Protein AF-A0AAD5FC17-F1 (afdb_monomer)

Secondary structure (DSSP, 8-state):
-HHHHHHHHTS--GGGEEEEE-SSS-EEEEE--TTSTTTTEEEEE-TTSBEEEEETTEEPPTTSHHHHHS-SB--SHHHHHHHHHHHHTEEE---EEE--TTSSS---EEE--TT--SEEETT-SS-HHHHHT-TTT--

Organism: Silurus asotus (NCBI:txid30991)

Solvent-accessible surface area (backbone atoms only — not comparable to full-atom values): 8150 Å² total; per-residue (Å²): 98,72,69,56,51,56,51,46,73,75,44,89,56,66,85,50,46,47,78,44,75,49,101,62,79,33,40,35,36,37,36,70,34,87,85,45,71,45,35,56,29,40,40,39,31,42,73,84,23,37,66,51,48,25,48,77,89,40,71,53,54,87,85,38,66,73,57,74,77,42,73,75,50,55,85,44,64,68,56,49,50,52,51,53,51,57,49,70,55,33,24,56,40,64,34,23,65,47,66,68,98,83,63,91,89,61,80,79,46,76,39,66,39,98,73,44,57,55,58,29,57,64,95,42,61,52,40,68,56,12,55,75,65,18,63,90,74,62,124

pLDDT: mean 88.81, std 12.95, range [45.31, 98.19]

Radius of gyration: 17.33 Å; Cα contacts (8 Å, |Δi|>4): 238; chains: 1; bounding box: 47×29×49 Å

Structure (mmCIF, N/CA/C/O backbone):
data_AF-A0AAD5FC17-F1
#
_entry.id   AF-A0AAD5FC17-F1
#
loop_
_atom_site.group_PDB
_atom_site.id
_atom_site.type_symbol
_atom_site.label_atom_id
_atom_site.label_alt_id
_atom_site.label_comp_id
_atom_site.label_asym_id
_atom_site.label_entity_id
_atom_site.label_seq_id
_atom_site.pdbx_PDB_ins_code
_atom_site.Cartn_x
_atom_site.Cartn_y
_atom_site.Cartn_z
_atom_site.occupancy
_atom_site.B_iso_or_equiv
_atom_site.auth_seq_id
_atom_site.auth_comp_id
_atom_site.auth_asym_id
_atom_site.auth_atom_id
_atom_site.pdbx_PDB_model_num
ATOM 1 N N . LEU A 1 1 ? -10.227 5.949 13.106 1.00 89.44 1 LEU A N 1
ATOM 2 C CA . LEU A 1 1 ? -8.819 5.479 13.166 1.00 89.44 1 LEU A CA 1
ATOM 3 C C . LEU A 1 1 ? -8.375 4.933 14.522 1.00 89.44 1 LEU A C 1
ATOM 5 O O . LEU A 1 1 ? -7.862 3.824 14.546 1.00 89.44 1 LEU A O 1
ATOM 9 N N . LEU A 1 2 ? -8.551 5.645 15.644 1.00 90.69 2 LEU A N 1
ATOM 10 C CA . LEU A 1 2 ? -8.048 5.167 16.947 1.00 90.69 2 LEU A CA 1
ATOM 11 C C . LEU A 1 2 ? -8.613 3.794 17.356 1.00 90.69 2 LEU A C 1
ATOM 13 O O . LEU A 1 2 ? -7.871 2.942 17.833 1.00 90.69 2 LEU A O 1
ATOM 17 N N . GLU A 1 3 ? -9.904 3.551 17.121 1.00 93.19 3 GLU A N 1
ATOM 18 C CA . GLU A 1 3 ? -10.530 2.243 17.365 1.00 93.19 3 GLU A CA 1
ATOM 19 C C . GLU A 1 3 ? -9.926 1.129 16.501 1.00 93.19 3 GLU A C 1
ATOM 21 O O . GLU A 1 3 ? -9.667 0.029 16.995 1.00 93.19 3 GLU A O 1
ATOM 26 N N . LEU A 1 4 ? -9.639 1.430 15.229 1.00 93.50 4 LEU A N 1
ATOM 27 C CA . LEU A 1 4 ? -8.972 0.505 14.314 1.00 93.50 4 LEU A CA 1
ATOM 28 C C . LEU A 1 4 ? -7.564 0.180 14.822 1.00 93.50 4 LEU A C 1
ATOM 30 O O . LEU A 1 4 ? -7.224 -0.991 14.936 1.00 93.50 4 LEU A O 1
ATOM 34 N N . LEU A 1 5 ? -6.780 1.185 15.223 1.00 92.81 5 LEU A N 1
ATOM 35 C CA . LEU A 1 5 ? -5.459 0.970 15.818 1.00 92.81 5 LEU A CA 1
ATOM 36 C C . LEU A 1 5 ? -5.529 0.134 17.103 1.00 92.81 5 LEU A C 1
ATOM 38 O O . LEU A 1 5 ? -4.739 -0.792 17.273 1.00 92.81 5 LEU A O 1
ATOM 42 N N . THR A 1 6 ? -6.463 0.430 18.009 1.00 93.75 6 THR A N 1
ATOM 43 C CA . THR A 1 6 ? -6.649 -0.363 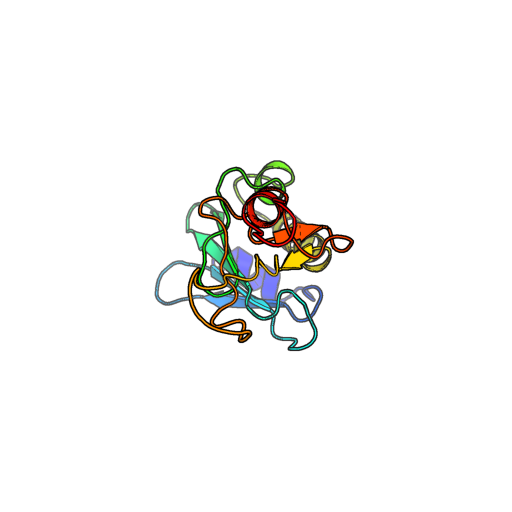19.235 1.00 93.75 6 THR A CA 1
ATOM 44 C C . THR A 1 6 ? -6.966 -1.820 18.903 1.00 93.75 6 THR A C 1
ATOM 46 O O . THR A 1 6 ? -6.446 -2.726 19.552 1.00 93.75 6 THR A O 1
ATOM 49 N N . SER A 1 7 ? -7.779 -2.051 17.873 1.00 95.44 7 SER A N 1
ATOM 50 C CA . SER A 1 7 ? -8.123 -3.396 17.405 1.00 95.44 7 SER A CA 1
ATOM 51 C C . SER A 1 7 ? -6.924 -4.103 16.756 1.00 95.44 7 SER A C 1
ATOM 53 O O . SER A 1 7 ? -6.659 -5.263 17.068 1.00 95.44 7 SER A O 1
ATOM 55 N N . LEU A 1 8 ? -6.137 -3.397 15.935 1.00 94.75 8 LEU A N 1
ATOM 56 C CA . LEU A 1 8 ? -4.899 -3.910 15.333 1.00 94.75 8 LEU A CA 1
ATOM 57 C C . LEU A 1 8 ? -3.867 -4.294 16.397 1.00 94.75 8 LEU A C 1
ATOM 59 O O . LEU A 1 8 ? -3.282 -5.362 16.314 1.00 94.75 8 LEU A O 1
ATOM 63 N N . ARG A 1 9 ? -3.696 -3.484 17.448 1.00 92.19 9 ARG A N 1
ATOM 64 C CA . ARG A 1 9 ? -2.772 -3.773 18.564 1.00 92.19 9 ARG A CA 1
ATOM 65 C C . ARG A 1 9 ? -3.155 -4.998 19.392 1.00 92.19 9 ARG A C 1
ATOM 67 O O . ARG A 1 9 ? -2.308 -5.551 20.084 1.00 92.19 9 ARG A O 1
ATOM 74 N N . ARG A 1 10 ? -4.429 -5.395 19.366 1.00 93.88 10 ARG A N 1
ATOM 75 C CA . ARG A 1 10 ? -4.928 -6.616 20.019 1.00 93.88 10 ARG A CA 1
ATOM 76 C C . ARG A 1 10 ? -4.867 -7.838 19.104 1.00 93.88 10 ARG A C 1
ATOM 78 O O . ARG A 1 10 ? -5.188 -8.936 19.545 1.00 93.88 10 ARG A O 1
ATOM 85 N N . THR A 1 11 ? -4.481 -7.641 17.849 1.00 92.38 11 THR A N 1
ATOM 86 C CA . THR A 1 11 ? -4.372 -8.683 16.834 1.00 92.38 11 THR A CA 1
ATOM 87 C C . THR A 1 11 ? -2.902 -9.023 16.630 1.00 92.38 11 THR A C 1
ATOM 89 O O . THR A 1 11 ? -2.046 -8.141 16.637 1.00 92.38 11 THR A O 1
ATOM 92 N N . ILE A 1 12 ? -2.597 -10.302 16.427 1.00 91.06 12 ILE A N 1
ATOM 93 C CA . ILE A 1 12 ? -1.275 -10.706 15.949 1.00 91.06 12 ILE A CA 1
ATOM 94 C C . ILE A 1 12 ? -1.248 -10.410 14.451 1.00 91.06 12 ILE A C 1
ATOM 96 O O . ILE A 1 12 ? -1.882 -11.114 13.667 1.00 91.06 12 ILE A O 1
ATOM 100 N N . LEU A 1 13 ? -0.580 -9.324 14.067 1.00 93.44 13 LEU A N 1
ATOM 101 C CA . LEU A 1 13 ? -0.397 -8.977 12.662 1.00 93.44 13 LEU A CA 1
ATOM 102 C C . LEU A 1 13 ? 0.597 -9.949 12.005 1.00 93.44 13 LEU A C 1
ATOM 104 O O . LEU A 1 13 ? 1.505 -10.444 12.683 1.00 93.44 13 LEU A O 1
ATOM 108 N N . PRO A 1 14 ? 0.441 -10.237 10.701 1.00 92.38 14 PRO A N 1
ATOM 109 C CA . PRO A 1 14 ? 1.362 -11.115 9.991 1.00 92.38 14 PRO A CA 1
ATOM 110 C C . PRO A 1 14 ? 2.784 -10.542 9.992 1.00 92.38 14 PRO A C 1
ATOM 112 O O . PRO A 1 14 ? 2.984 -9.351 10.212 1.00 92.38 14 PRO A O 1
ATOM 115 N N . ALA A 1 15 ? 3.770 -11.411 9.769 1.00 89.75 15 ALA A N 1
ATOM 116 C CA . ALA A 1 15 ? 5.147 -11.079 9.392 1.00 89.75 15 ALA A CA 1
ATOM 117 C C . ALA A 1 15 ? 5.903 -10.001 10.205 1.00 89.75 15 ALA A C 1
ATOM 119 O O . ALA A 1 15 ? 6.958 -9.558 9.768 1.00 89.75 15 ALA A O 1
ATOM 120 N N . HIS A 1 16 ? 5.486 -9.664 11.430 1.00 94.06 16 HIS A N 1
ATOM 121 C CA . HIS A 1 16 ? 6.049 -8.570 12.248 1.00 94.06 16 HIS A CA 1
ATOM 122 C C . HIS A 1 16 ? 5.655 -7.160 11.782 1.00 94.06 16 HIS A C 1
ATOM 124 O O . HIS A 1 16 ? 6.406 -6.201 11.982 1.00 94.06 16 HIS A O 1
ATOM 130 N N . TRP A 1 17 ? 4.465 -7.013 11.200 1.00 96.88 17 TRP A N 1
ATOM 131 C CA . TRP A 1 17 ? 3.871 -5.701 10.980 1.00 96.88 17 TRP A CA 1
ATOM 132 C C . TRP A 1 17 ? 3.464 -5.035 12.299 1.00 96.88 17 TRP A C 1
ATOM 134 O O . TRP A 1 17 ? 2.957 -5.684 13.216 1.00 96.88 17 TRP A O 1
ATOM 144 N N . VAL A 1 18 ? 3.651 -3.718 12.393 1.00 94.94 18 VAL A N 1
ATOM 145 C CA . VAL A 1 18 ? 3.330 -2.923 13.587 1.00 94.94 18 VAL A CA 1
ATOM 146 C C . VAL A 1 18 ? 2.580 -1.657 13.199 1.00 94.94 18 VAL A C 1
ATOM 148 O O . VAL A 1 18 ? 3.028 -0.908 12.339 1.00 94.94 18 VAL A O 1
ATOM 151 N N . GLY A 1 19 ? 1.455 -1.403 13.876 1.00 94.38 19 GLY A N 1
ATOM 152 C CA . GLY A 1 19 ? 0.643 -0.197 13.708 1.00 94.38 19 GLY A CA 1
ATOM 153 C C . GLY A 1 19 ? 0.937 0.893 14.748 1.00 94.38 19 GLY A C 1
ATOM 154 O O . GLY A 1 19 ? 0.925 0.637 15.959 1.00 94.38 19 GLY A O 1
ATOM 155 N N . V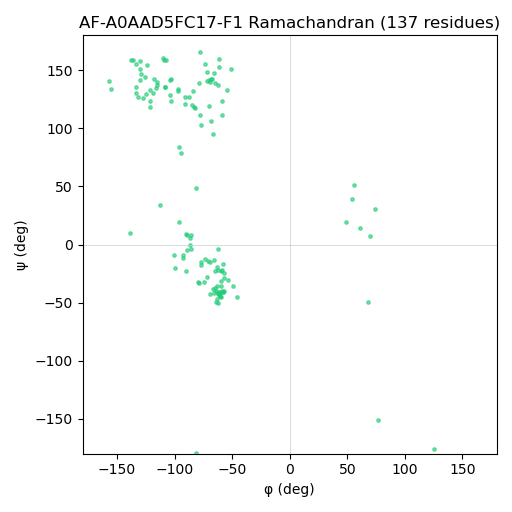AL A 1 20 ? 1.123 2.133 14.295 1.00 93.31 20 VAL A N 1
ATOM 156 C CA . VAL A 1 20 ? 1.336 3.326 15.133 1.00 93.31 20 VAL A CA 1
ATOM 157 C C . VAL A 1 20 ? 0.540 4.525 14.608 1.00 93.31 20 VAL A C 1
ATOM 159 O O . VAL A 1 20 ? 0.172 4.573 13.440 1.00 93.31 20 VAL A O 1
ATOM 162 N N . MET A 1 21 ? 0.278 5.513 15.466 1.00 91.62 21 MET A N 1
ATOM 163 C CA . MET A 1 21 ? -0.177 6.827 14.995 1.00 91.62 21 MET A CA 1
ATOM 164 C C . MET A 1 21 ? 1.041 7.665 14.612 1.00 91.62 21 MET A C 1
ATOM 166 O O . MET A 1 21 ? 1.987 7.748 15.397 1.00 91.62 21 MET A O 1
ATOM 170 N N . ALA A 1 22 ? 0.999 8.293 13.442 1.00 85.19 22 ALA A N 1
ATOM 171 C CA . ALA 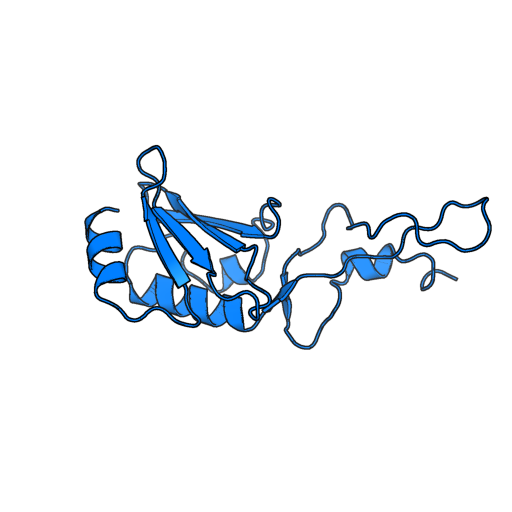A 1 22 ? 1.998 9.267 13.016 1.00 85.19 22 ALA A CA 1
ATOM 172 C C . ALA A 1 22 ? 1.723 10.658 13.615 1.00 85.19 22 ALA A C 1
ATOM 174 O O . ALA A 1 22 ? 0.746 10.863 14.338 1.00 85.19 22 ALA A O 1
ATOM 175 N N . ASN A 1 23 ? 2.563 11.641 13.277 1.00 77.56 23 ASN A N 1
ATOM 176 C CA . ASN A 1 23 ? 2.294 13.046 13.584 1.00 77.56 23 ASN A CA 1
ATOM 177 C C . ASN A 1 23 ? 1.078 13.533 12.776 1.00 77.56 23 ASN A C 1
ATOM 179 O O . ASN A 1 23 ? 1.203 13.921 11.618 1.00 77.56 23 ASN A O 1
ATOM 183 N N . GLY A 1 24 ? -0.102 13.482 13.398 1.00 79.75 24 GLY A N 1
ATOM 184 C CA . GLY A 1 24 ? -1.392 13.804 12.786 1.00 79.75 24 GLY A CA 1
ATOM 185 C C . GLY A 1 24 ? -2.402 12.658 12.931 1.00 79.75 24 GLY A C 1
ATOM 186 O O . GLY A 1 24 ? -2.118 11.645 13.573 1.00 79.75 24 GLY A O 1
ATOM 187 N N . PRO A 1 25 ? -3.607 12.778 12.353 1.00 86.31 25 PRO A N 1
ATOM 188 C CA . PRO A 1 25 ? -4.623 11.733 12.402 1.00 86.31 25 PRO A CA 1
ATOM 189 C C . PRO A 1 25 ? -4.363 10.653 11.335 1.00 86.31 25 PRO A C 1
ATOM 191 O O . PRO A 1 25 ? -5.264 10.307 10.584 1.00 86.31 25 PRO A O 1
ATOM 194 N N . ILE A 1 26 ? -3.134 10.138 11.241 1.00 93.31 26 ILE A N 1
ATOM 195 C CA . ILE A 1 26 ? -2.746 9.111 10.263 1.00 93.31 26 ILE A CA 1
ATOM 196 C C . ILE A 1 26 ? -2.288 7.867 11.017 1.00 93.31 26 ILE A C 1
ATOM 198 O O . ILE A 1 26 ? -1.457 7.944 11.925 1.00 93.31 26 ILE A O 1
ATOM 202 N N . LEU A 1 27 ? -2.835 6.718 10.633 1.00 96.12 27 LEU A N 1
ATOM 203 C CA . LEU A 1 27 ? -2.382 5.410 11.090 1.00 96.12 27 LEU A CA 1
ATOM 204 C C . LEU A 1 27 ? -1.317 4.902 10.115 1.00 96.12 27 LEU A C 1
ATOM 206 O O . LEU A 1 27 ? -1.559 4.858 8.916 1.00 96.12 27 LEU A O 1
ATOM 210 N N . GLN A 1 28 ? -0.153 4.512 10.620 1.00 96.56 28 GLN A N 1
ATOM 211 C CA . GLN A 1 28 ? 0.914 3.913 9.826 1.00 96.56 28 GLN A CA 1
ATOM 212 C C . GLN A 1 28 ? 1.150 2.474 10.259 1.00 96.56 28 GLN A C 1
ATOM 214 O O . GLN A 1 28 ? 1.142 2.176 11.455 1.00 96.56 28 GLN A O 1
ATOM 219 N N . LEU A 1 29 ? 1.376 1.598 9.288 1.00 97.44 29 LEU A N 1
ATOM 220 C CA . LEU A 1 29 ? 1.845 0.242 9.506 1.00 97.44 29 LEU A CA 1
ATOM 221 C C . LEU A 1 29 ? 3.223 0.072 8.872 1.00 97.44 29 LEU A C 1
ATOM 223 O O . LEU A 1 29 ? 3.439 0.496 7.736 1.00 97.44 29 LEU A O 1
ATOM 227 N N . PHE A 1 30 ? 4.122 -0.554 9.627 1.00 96.00 30 PHE A N 1
ATOM 228 C CA . PHE A 1 30 ? 5.515 -0.793 9.261 1.00 96.00 30 PHE A CA 1
ATOM 229 C C . PHE A 1 30 ? 5.860 -2.264 9.377 1.00 96.00 30 PHE A C 1
ATOM 231 O O . PHE A 1 30 ? 5.440 -2.928 10.327 1.00 96.00 30 PHE A O 1
ATOM 238 N N . GLN A 1 31 ? 6.695 -2.731 8.466 1.00 96.38 31 GLN A N 1
ATOM 239 C CA . GLN A 1 31 ? 7.307 -4.045 8.513 1.00 96.38 31 GLN A CA 1
ATOM 240 C C . GLN A 1 31 ? 8.574 -3.967 9.397 1.00 96.38 31 GLN A C 1
ATOM 242 O O . GLN A 1 31 ? 9.469 -3.172 9.124 1.00 96.38 31 GLN A O 1
ATOM 247 N N . CYS A 1 32 ? 8.658 -4.740 10.490 1.00 94.00 32 CYS A N 1
ATOM 248 C CA . CYS A 1 32 ? 9.801 -4.677 11.424 1.00 94.00 32 CYS A CA 1
ATOM 249 C C . CYS A 1 32 ? 10.867 -5.785 11.257 1.00 94.00 32 CYS A C 1
ATOM 251 O O . CYS A 1 32 ? 11.923 -5.741 11.891 1.00 94.00 32 CYS A O 1
ATOM 253 N N . SER A 1 33 ? 10.605 -6.799 10.440 1.00 94.06 33 SER A N 1
ATOM 254 C CA . SER A 1 33 ? 11.529 -7.864 10.051 1.00 94.06 33 SER A CA 1
ATOM 255 C C . SER A 1 33 ? 12.447 -7.439 8.901 1.00 94.06 33 SER A C 1
ATOM 257 O O . SER A 1 33 ? 12.020 -7.257 7.766 1.00 94.06 33 SER A O 1
ATOM 259 N N . LYS A 1 34 ? 13.759 -7.430 9.156 1.00 89.56 34 LYS A N 1
ATOM 260 C CA . LYS A 1 34 ? 14.785 -7.183 8.122 1.00 89.56 34 LYS A CA 1
ATOM 261 C C . LYS A 1 34 ? 14.865 -8.263 7.037 1.00 89.56 34 LYS A C 1
ATOM 263 O O . LYS A 1 34 ? 15.568 -8.071 6.054 1.00 89.56 34 LYS A O 1
ATOM 268 N N . LEU A 1 35 ? 14.236 -9.417 7.260 1.00 91.50 35 LEU A N 1
ATOM 269 C CA . LEU A 1 35 ? 14.236 -10.537 6.316 1.00 91.50 35 LEU A CA 1
ATOM 270 C C . LEU A 1 35 ? 13.036 -10.500 5.365 1.00 91.50 35 LEU A C 1
ATOM 272 O O . LEU A 1 35 ? 13.010 -11.278 4.418 1.00 91.50 35 LEU A O 1
ATOM 276 N N . SER A 1 36 ? 12.039 -9.651 5.629 1.00 94.06 36 SER A N 1
ATOM 277 C CA . SER A 1 36 ? 10.905 -9.503 4.720 1.00 94.06 36 SER A CA 1
ATOM 278 C C . SER A 1 36 ? 11.304 -8.627 3.530 1.00 94.06 36 SER A C 1
ATOM 280 O O . SER A 1 36 ? 11.944 -7.591 3.738 1.00 94.06 36 SER A O 1
ATOM 282 N N . PRO A 1 37 ? 10.887 -8.967 2.296 1.00 91.75 37 PRO A N 1
ATOM 283 C CA . PRO A 1 37 ? 11.028 -8.060 1.158 1.00 91.75 37 PRO A CA 1
ATOM 284 C C . PRO A 1 37 ? 10.282 -6.737 1.394 1.00 91.75 37 PRO A C 1
ATOM 286 O O . PRO A 1 37 ? 10.639 -5.713 0.817 1.00 91.75 37 PRO A O 1
ATOM 289 N N . MET A 1 38 ? 9.283 -6.730 2.282 1.00 96.25 38 MET A N 1
ATOM 290 C CA . MET A 1 38 ? 8.501 -5.551 2.634 1.00 96.25 38 MET A CA 1
ATOM 291 C C . MET A 1 38 ? 9.136 -4.701 3.746 1.00 96.25 38 MET A C 1
ATOM 293 O O . MET A 1 38 ? 8.492 -3.754 4.189 1.00 96.25 38 MET A O 1
ATOM 297 N N . ALA A 1 39 ? 10.372 -4.975 4.188 1.00 94.56 39 ALA A N 1
ATOM 298 C CA . ALA A 1 39 ? 11.047 -4.257 5.283 1.00 94.56 39 ALA A CA 1
ATOM 299 C C . ALA A 1 39 ? 11.012 -2.717 5.153 1.00 94.56 39 ALA A C 1
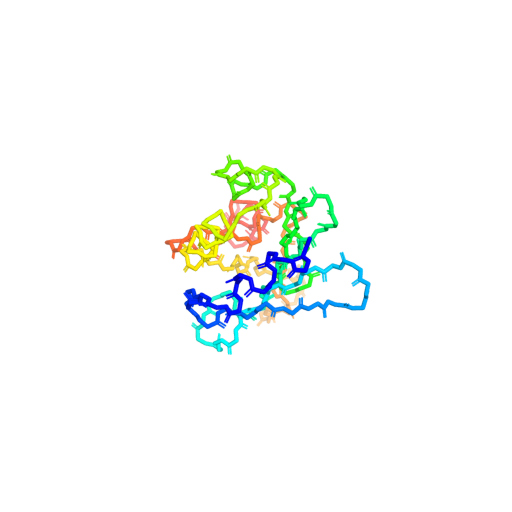ATOM 301 O O . ALA A 1 39 ? 10.857 -2.012 6.148 1.00 94.56 39 ALA A O 1
ATOM 302 N N . ASP A 1 40 ? 11.104 -2.193 3.926 1.00 94.12 40 ASP A N 1
ATOM 303 C CA . ASP A 1 40 ? 11.075 -0.752 3.632 1.00 94.12 40 ASP A CA 1
ATOM 304 C C . ASP A 1 40 ? 9.677 -0.236 3.243 1.00 94.12 40 ASP A C 1
ATOM 306 O O . ASP A 1 40 ? 9.548 0.811 2.596 1.00 94.12 40 ASP A O 1
ATOM 310 N N . THR A 1 41 ? 8.624 -0.982 3.587 1.00 97.00 41 THR A N 1
ATOM 311 C CA . THR A 1 41 ? 7.240 -0.654 3.237 1.00 97.00 41 THR A CA 1
ATOM 312 C C . THR A 1 41 ? 6.537 0.065 4.377 1.00 97.00 41 THR A C 1
ATOM 314 O O . THR A 1 41 ? 6.557 -0.357 5.535 1.00 97.00 41 THR A O 1
ATOM 317 N N . VAL A 1 42 ? 5.848 1.145 4.019 1.00 96.88 42 VAL A N 1
ATOM 318 C CA . VAL A 1 42 ? 4.955 1.895 4.898 1.00 96.88 42 VAL A CA 1
ATOM 319 C C . VAL A 1 42 ? 3.572 1.908 4.272 1.00 96.88 42 VAL A C 1
ATOM 321 O O . VAL A 1 42 ? 3.399 2.377 3.147 1.00 96.88 42 VAL A O 1
ATOM 324 N N . MET A 1 43 ? 2.582 1.432 5.021 1.00 97.31 43 MET A N 1
ATOM 325 C CA . MET A 1 43 ? 1.174 1.608 4.681 1.00 97.31 43 MET A CA 1
ATOM 326 C C . MET A 1 43 ? 0.584 2.703 5.560 1.00 97.31 43 MET A C 1
ATOM 328 O O . MET A 1 43 ? 0.625 2.614 6.785 1.00 97.31 43 MET A O 1
ATOM 332 N N . GLN A 1 44 ? 0.026 3.732 4.940 1.00 97.00 44 GLN A N 1
ATOM 333 C CA . GLN A 1 44 ? -0.618 4.847 5.622 1.00 97.00 44 GLN A CA 1
ATOM 334 C C . GLN A 1 44 ? -2.123 4.747 5.430 1.00 97.00 44 GLN A C 1
ATOM 336 O O . GLN A 1 44 ? -2.569 4.489 4.321 1.00 97.00 44 GLN A O 1
ATOM 341 N N . ILE A 1 45 ? -2.895 4.955 6.492 1.00 97.25 45 ILE A N 1
ATOM 342 C CA . ILE A 1 45 ? -4.355 4.996 6.467 1.00 97.25 45 ILE A CA 1
ATOM 343 C C . ILE A 1 45 ? -4.798 6.366 6.986 1.00 97.25 45 ILE A C 1
ATOM 345 O O . ILE A 1 45 ? -4.517 6.741 8.132 1.00 97.25 45 ILE A O 1
ATOM 349 N N . GLU A 1 46 ? -5.481 7.106 6.121 1.00 95.50 46 GLU A N 1
ATOM 350 C CA . GLU A 1 46 ? -6.001 8.451 6.350 1.00 95.50 46 GLU A CA 1
ATOM 351 C C . GLU A 1 46 ? -7.288 8.442 7.201 1.00 95.50 46 GLU A C 1
ATOM 353 O O . GLU A 1 46 ? -7.897 7.385 7.409 1.00 95.50 46 GLU A O 1
ATOM 358 N N . PRO A 1 47 ? -7.733 9.598 7.741 1.00 93.69 47 PRO A N 1
ATOM 359 C CA . PRO A 1 47 ? -8.920 9.680 8.601 1.00 93.69 47 PRO A CA 1
ATOM 360 C C . PRO A 1 47 ? -10.197 9.087 8.006 1.00 93.69 47 PRO A C 1
ATOM 362 O O . PRO A 1 47 ? -11.049 8.599 8.749 1.00 93.69 47 PRO A O 1
ATOM 365 N N . ASP A 1 48 ? -10.325 9.130 6.683 1.00 95.50 48 ASP A N 1
ATOM 366 C CA . ASP A 1 48 ? -11.464 8.613 5.934 1.00 95.50 48 ASP A CA 1
ATOM 367 C C . ASP A 1 48 ? -11.293 7.131 5.525 1.00 95.50 48 ASP A C 1
ATOM 369 O O . ASP A 1 48 ? -12.118 6.576 4.794 1.00 95.50 48 ASP A O 1
ATOM 373 N N . PHE A 1 49 ? -10.258 6.478 6.058 1.00 96.62 49 PHE A N 1
ATOM 374 C CA . PHE A 1 49 ? -9.865 5.088 5.837 1.00 96.62 49 PHE A CA 1
ATOM 375 C C . PHE A 1 49 ? -9.308 4.773 4.445 1.00 96.62 49 PHE A C 1
ATOM 377 O O . PHE A 1 49 ? -9.055 3.600 4.166 1.00 96.62 49 PHE A O 1
ATOM 384 N N . VAL A 1 50 ? -9.079 5.774 3.590 1.00 96.44 50 VAL A N 1
ATOM 385 C CA . VAL A 1 50 ? -8.276 5.591 2.372 1.00 96.44 50 VAL A CA 1
ATOM 386 C C . VAL A 1 50 ? -6.839 5.279 2.771 1.00 96.44 50 VAL A C 1
ATOM 388 O O . VAL A 1 50 ? -6.366 5.729 3.817 1.00 96.44 50 VAL A O 1
ATOM 391 N N . TYR A 1 51 ? -6.151 4.474 1.967 1.00 97.12 51 TYR A N 1
ATOM 392 C CA . TYR A 1 51 ? -4.791 4.057 2.267 1.00 97.12 51 TYR A CA 1
ATOM 393 C C . TYR A 1 51 ? -3.842 4.256 1.091 1.00 97.12 51 TYR A 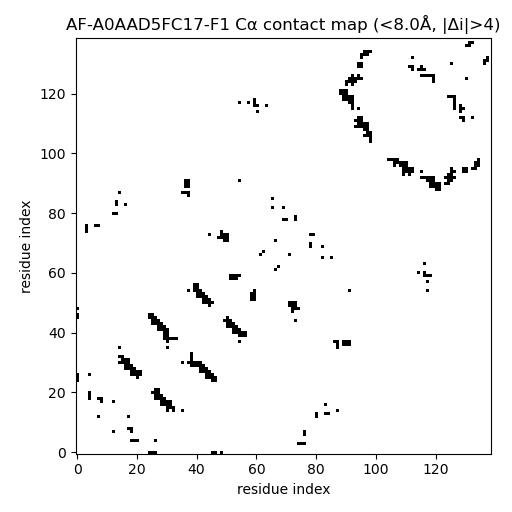C 1
ATOM 395 O O . TYR A 1 51 ? -4.227 4.184 -0.074 1.00 97.12 51 TYR A O 1
ATOM 403 N N . GLN A 1 52 ? -2.580 4.490 1.426 1.00 97.06 52 GLN A N 1
ATOM 404 C CA . GLN A 1 52 ? -1.475 4.621 0.487 1.00 97.06 52 GLN A CA 1
ATOM 405 C C . GLN A 1 52 ? -0.344 3.700 0.931 1.00 97.06 52 GLN A C 1
ATOM 407 O O . GLN A 1 52 ? -0.144 3.469 2.124 1.00 97.06 52 GLN A O 1
ATOM 412 N N . ILE A 1 53 ? 0.386 3.157 -0.035 1.00 97.94 53 ILE A N 1
ATOM 413 C CA . ILE A 1 53 ? 1.500 2.245 0.198 1.00 97.94 53 ILE A CA 1
ATOM 414 C C . ILE A 1 53 ? 2.718 2.890 -0.434 1.00 97.94 53 ILE A C 1
ATOM 416 O O . ILE A 1 53 ? 2.668 3.354 -1.572 1.00 97.94 53 ILE A O 1
ATOM 420 N N . SER A 1 54 ? 3.811 2.918 0.309 1.00 96.75 54 SER A N 1
ATOM 421 C CA . SER A 1 54 ? 5.105 3.343 -0.199 1.00 96.75 54 SER A CA 1
ATOM 422 C C . SER A 1 54 ? 6.161 2.322 0.163 1.00 96.75 54 SER A C 1
ATOM 424 O O . SER A 1 54 ? 6.149 1.811 1.280 1.00 96.75 54 SER A O 1
ATOM 426 N N . VAL A 1 55 ? 7.090 2.079 -0.752 1.00 95.44 55 VAL A N 1
ATOM 427 C CA . VAL A 1 55 ? 8.225 1.172 -0.572 1.00 95.44 55 VAL A CA 1
ATOM 428 C C . VAL A 1 55 ? 9.487 1.968 -0.862 1.00 95.44 55 VAL A C 1
ATOM 430 O O . VAL A 1 55 ? 9.552 2.653 -1.881 1.00 95.44 55 VAL A O 1
ATOM 433 N N . GLN A 1 56 ? 10.481 1.936 0.031 1.00 92.38 56 GLN A N 1
ATOM 434 C CA . GLN A 1 56 ? 11.729 2.705 -0.130 1.00 92.38 56 GLN A CA 1
ATOM 435 C C . GLN A 1 56 ? 11.476 4.211 -0.360 1.00 92.38 56 GLN A C 1
ATOM 437 O O . GLN A 1 56 ? 12.131 4.856 -1.178 1.00 92.38 56 GLN A O 1
ATOM 442 N N . ASN A 1 57 ? 10.491 4.777 0.349 1.00 91.31 57 ASN A N 1
ATOM 443 C CA . ASN A 1 57 ? 10.017 6.163 0.205 1.00 91.31 57 ASN A CA 1
ATOM 444 C C . ASN A 1 57 ? 9.454 6.531 -1.184 1.00 91.31 57 ASN A C 1
ATOM 446 O O . ASN A 1 57 ? 9.265 7.712 -1.472 1.00 91.31 57 ASN A O 1
ATOM 450 N N . GLN A 1 58 ? 9.159 5.549 -2.039 1.00 93.38 58 GLN A N 1
ATOM 451 C CA . GLN A 1 58 ? 8.474 5.755 -3.313 1.00 93.38 58 GLN A CA 1
ATOM 452 C C . GLN A 1 58 ? 7.015 5.300 -3.187 1.00 93.38 58 GLN A C 1
ATOM 454 O O . GLN A 1 58 ? 6.774 4.189 -2.712 1.00 93.38 58 GLN A O 1
ATOM 459 N N . PRO A 1 59 ? 6.028 6.132 -3.560 1.00 95.31 59 PRO A N 1
ATOM 460 C CA . PRO A 1 59 ? 4.630 5.730 -3.522 1.00 95.31 59 PRO A CA 1
ATOM 461 C C . PRO A 1 59 ? 4.348 4.688 -4.604 1.00 95.31 59 PRO A C 1
ATOM 463 O O . PRO A 1 59 ? 4.850 4.779 -5.726 1.00 95.31 59 PRO A O 1
ATOM 466 N N . LEU A 1 60 ? 3.510 3.714 -4.269 1.00 95.88 60 LEU A N 1
ATOM 467 C CA . LEU A 1 60 ? 2.970 2.770 -5.230 1.00 95.88 60 LEU A CA 1
ATOM 468 C C . LEU A 1 60 ? 2.028 3.502 -6.194 1.00 95.88 60 LEU A C 1
ATOM 470 O O . LEU A 1 60 ? 1.287 4.403 -5.792 1.00 95.88 60 LEU A O 1
ATOM 474 N N . LEU A 1 61 ? 2.039 3.119 -7.471 1.00 93.44 61 LEU A N 1
ATOM 475 C CA . LEU A 1 61 ? 1.146 3.727 -8.456 1.00 93.44 61 LEU A CA 1
ATOM 476 C C . LEU A 1 61 ? -0.324 3.462 -8.076 1.00 93.44 61 LEU A C 1
ATOM 478 O O . LEU A 1 61 ? -0.660 2.322 -7.756 1.00 93.44 61 LEU A O 1
ATOM 482 N N . PRO A 1 62 ? -1.231 4.453 -8.178 1.00 92.00 62 PRO A N 1
ATOM 483 C CA . PRO A 1 62 ? -2.654 4.249 -7.881 1.00 92.00 62 PRO A CA 1
ATOM 484 C C . PRO A 1 62 ? -3.325 3.169 -8.741 1.00 92.00 62 PRO A C 1
ATOM 486 O O . PRO A 1 62 ? -4.352 2.624 -8.359 1.00 92.00 62 PRO A O 1
ATOM 489 N N . THR A 1 63 ? -2.744 2.863 -9.903 1.00 91.81 63 THR A N 1
ATOM 490 C CA . THR A 1 63 ? -3.195 1.826 -10.842 1.00 91.81 63 THR A CA 1
ATOM 491 C C . THR A 1 63 ? -2.589 0.449 -10.560 1.00 91.81 63 THR A C 1
ATOM 493 O O . THR A 1 63 ? -2.684 -0.444 -11.394 1.00 91.81 63 THR A O 1
ATOM 496 N N . HIS A 1 64 ? -1.874 0.273 -9.449 1.00 95.50 64 HIS A N 1
ATOM 497 C CA . HIS A 1 64 ? -1.242 -0.999 -9.125 1.00 95.50 64 HIS A CA 1
ATOM 498 C C . HIS A 1 64 ? -2.282 -2.050 -8.711 1.00 95.50 64 HIS A C 1
ATOM 500 O O . HIS A 1 64 ? -3.188 -1.754 -7.932 1.00 95.50 64 HIS A O 1
ATOM 506 N N . ALA A 1 65 ? -2.100 -3.302 -9.142 1.00 93.62 65 ALA A N 1
ATOM 507 C CA . ALA A 1 65 ? -3.053 -4.398 -8.924 1.00 93.62 65 ALA A CA 1
ATOM 508 C C . ALA A 1 65 ? -3.380 -4.671 -7.440 1.00 93.62 65 ALA A C 1
ATOM 510 O O . ALA A 1 65 ? -4.452 -5.172 -7.112 1.00 93.62 65 ALA A O 1
ATOM 511 N N . VAL A 1 66 ? -2.480 -4.316 -6.516 1.00 95.19 66 VAL A N 1
ATOM 512 C CA . VAL A 1 66 ? -2.756 -4.358 -5.063 1.00 95.19 66 VAL A CA 1
ATOM 513 C C . VAL A 1 66 ? -3.971 -3.494 -4.701 1.00 95.19 66 VAL A C 1
ATOM 515 O O . VAL A 1 66 ? -4.803 -3.921 -3.912 1.00 95.19 66 VAL A O 1
ATOM 518 N N . TYR A 1 67 ? -4.134 -2.310 -5.292 1.00 96.25 67 TYR A N 1
ATOM 519 C CA . TYR A 1 67 ? -5.303 -1.467 -5.023 1.00 96.25 67 TYR A CA 1
ATOM 520 C C . TYR A 1 67 ? -6.589 -2.012 -5.648 1.00 96.25 67 TYR A C 1
ATOM 522 O O . TYR A 1 67 ? -7.665 -1.785 -5.108 1.00 96.25 67 TYR A O 1
ATOM 530 N N . GLU A 1 68 ? -6.494 -2.758 -6.748 1.00 93.69 68 GLU A N 1
ATOM 531 C CA . GLU A 1 68 ? -7.659 -3.369 -7.400 1.00 93.69 68 GLU A CA 1
ATOM 532 C C . GLU A 1 68 ? -8.197 -4.581 -6.625 1.00 93.69 68 GLU A C 1
ATOM 534 O O . GLU A 1 68 ? -9.404 -4.825 -6.607 1.00 93.69 68 GLU A O 1
ATOM 539 N N . ARG A 1 69 ? -7.313 -5.329 -5.949 1.00 95.19 69 ARG A N 1
ATOM 540 C CA . ARG A 1 69 ? -7.669 -6.523 -5.159 1.00 95.19 69 ARG A CA 1
ATOM 541 C C . ARG A 1 69 ? -8.292 -6.214 -3.796 1.00 95.19 69 ARG A C 1
ATOM 543 O O . ARG A 1 69 ? -8.883 -7.101 -3.178 1.00 95.19 69 ARG A O 1
ATOM 550 N N . HIS A 1 70 ? -8.180 -4.979 -3.318 1.00 97.44 70 HIS A N 1
ATOM 551 C CA . HIS A 1 70 ? -8.604 -4.589 -1.977 1.00 97.44 70 HIS A CA 1
ATOM 552 C C . HIS A 1 70 ? -9.616 -3.437 -2.009 1.00 97.44 70 HIS A C 1
ATOM 554 O O . HIS A 1 70 ? -9.661 -2.652 -2.954 1.00 97.44 70 HIS A O 1
ATOM 560 N N . PRO A 1 71 ? -10.475 -3.308 -0.983 1.00 97.19 71 PRO A N 1
ATOM 561 C CA . PRO A 1 71 ? -11.409 -2.193 -0.917 1.00 97.19 71 PRO A CA 1
ATOM 562 C C . PRO A 1 71 ? -10.653 -0.871 -0.768 1.00 97.19 71 PRO A C 1
ATOM 564 O O . PRO A 1 71 ? -9.763 -0.764 0.068 1.00 97.19 71 PRO A O 1
ATOM 567 N N . ALA A 1 72 ? -11.097 0.172 -1.473 1.00 96.25 72 ALA A N 1
ATOM 568 C CA . ALA A 1 72 ? -10.493 1.511 -1.423 1.00 96.25 72 ALA A CA 1
ATOM 569 C C . ALA A 1 72 ? -10.445 2.144 -0.013 1.00 96.25 72 ALA A C 1
ATOM 571 O O . ALA A 1 72 ? -9.728 3.120 0.201 1.00 96.25 72 ALA A O 1
ATOM 572 N N . ARG A 1 73 ? -11.224 1.617 0.945 1.00 97.75 73 ARG A N 1
ATOM 573 C CA . ARG A 1 73 ? -11.242 2.041 2.350 1.00 97.75 73 ARG A CA 1
ATOM 574 C C . ARG A 1 73 ? -11.059 0.840 3.280 1.00 97.75 73 ARG A C 1
ATOM 576 O O . ARG A 1 73 ? -11.843 -0.107 3.220 1.00 97.75 73 ARG A O 1
ATOM 583 N N . LEU A 1 74 ? -10.080 0.912 4.182 1.00 97.69 74 LEU A N 1
ATOM 584 C CA . LEU A 1 74 ? -9.763 -0.133 5.163 1.00 97.69 74 LEU A CA 1
ATOM 585 C C . LEU A 1 74 ? -10.438 0.165 6.506 1.00 97.69 74 LEU A C 1
ATOM 587 O O . LEU A 1 74 ? -9.847 0.746 7.414 1.00 97.69 74 LEU A O 1
ATOM 591 N N . THR A 1 75 ? -11.703 -0.222 6.638 1.00 95.94 75 THR A N 1
ATOM 592 C CA . THR A 1 75 ? -12.528 0.077 7.820 1.00 95.94 75 THR A CA 1
ATOM 593 C C . THR A 1 75 ? -12.490 -1.017 8.888 1.00 95.94 75 THR A C 1
ATOM 595 O O . THR A 1 75 ? -12.985 -0.805 9.995 1.00 95.94 75 THR A O 1
ATOM 598 N N . SER A 1 76 ? -11.890 -2.177 8.601 1.00 96.69 76 SER A N 1
ATOM 599 C CA . SER A 1 76 ? -11.813 -3.311 9.530 1.00 96.69 76 SER A CA 1
ATOM 600 C C . SER A 1 76 ? -10.415 -3.925 9.618 1.00 96.69 76 SER A C 1
ATOM 602 O O . SER A 1 76 ? -9.636 -3.883 8.668 1.00 96.69 76 SER A O 1
ATOM 604 N N . VAL A 1 77 ? -10.126 -4.580 10.748 1.00 96.94 77 VAL A N 1
ATOM 605 C CA . VAL A 1 77 ? -8.875 -5.332 10.952 1.00 96.94 77 VAL A CA 1
ATOM 606 C C . VAL A 1 77 ? -8.689 -6.412 9.888 1.00 96.94 77 VAL A C 1
ATOM 608 O O . VAL A 1 77 ? -7.586 -6.571 9.389 1.00 96.94 77 VAL A O 1
ATOM 611 N N . SER A 1 78 ? -9.757 -7.119 9.504 1.00 97.50 78 SER A N 1
ATOM 612 C CA . SER A 1 78 ? -9.675 -8.186 8.496 1.00 97.50 78 SER A CA 1
ATOM 613 C C . SER A 1 78 ? -9.184 -7.683 7.136 1.00 97.50 78 SER A C 1
ATOM 615 O O . SER A 1 78 ? -8.334 -8.315 6.522 1.00 97.50 78 SER A O 1
ATOM 617 N N . GLN A 1 79 ? -9.650 -6.508 6.702 1.00 98.19 79 GLN A N 1
ATOM 618 C CA . GLN A 1 79 ? -9.207 -5.894 5.449 1.00 98.19 79 GLN A CA 1
ATOM 619 C C . GLN A 1 79 ? -7.734 -5.492 5.520 1.00 98.19 79 GLN A C 1
ATOM 621 O O . GLN A 1 79 ? -6.996 -5.727 4.571 1.00 98.19 79 GLN A O 1
ATOM 626 N N . VAL A 1 80 ? -7.306 -4.931 6.657 1.00 98.06 80 VAL A N 1
ATOM 627 C CA . VAL A 1 80 ? -5.897 -4.594 6.892 1.00 98.06 80 VAL A CA 1
ATOM 628 C C . VAL A 1 80 ? -5.038 -5.857 6.864 1.00 98.06 80 VAL A C 1
ATOM 630 O O . VAL A 1 80 ? -4.060 -5.900 6.134 1.00 98.06 80 VAL A O 1
ATOM 633 N N . VAL A 1 81 ? -5.408 -6.899 7.613 1.00 97.69 81 VAL A N 1
ATOM 634 C CA . VAL A 1 81 ? -4.645 -8.155 7.687 1.00 97.69 81 VAL A CA 1
ATOM 635 C C . VAL A 1 81 ? -4.537 -8.830 6.322 1.00 97.69 81 VAL A C 1
ATOM 637 O O . VAL A 1 81 ? -3.440 -9.243 5.964 1.00 97.69 81 VAL A O 1
ATOM 640 N N . ASN A 1 82 ? -5.625 -8.897 5.550 1.00 97.75 82 ASN A N 1
ATOM 641 C CA . ASN A 1 82 ? -5.593 -9.480 4.208 1.00 97.75 82 ASN A CA 1
ATOM 642 C C . ASN A 1 82 ? -4.627 -8.723 3.289 1.00 97.75 82 ASN A C 1
ATOM 644 O O . ASN A 1 82 ? -3.822 -9.347 2.616 1.00 97.75 82 ASN A O 1
ATOM 648 N N . LEU A 1 83 ? -4.644 -7.388 3.314 1.00 98.06 83 LEU A N 1
ATOM 649 C CA . LEU A 1 83 ? -3.692 -6.590 2.538 1.00 98.06 83 LEU A CA 1
ATOM 650 C C . LEU A 1 83 ? -2.240 -6.799 2.993 1.00 98.06 83 LEU A C 1
ATOM 652 O O . LEU A 1 83 ? -1.344 -6.871 2.160 1.00 98.06 83 LEU A O 1
ATOM 656 N N . LEU A 1 84 ? -1.985 -6.910 4.299 1.00 97.69 84 LEU A N 1
ATOM 657 C CA . LEU A 1 84 ? -0.635 -7.185 4.798 1.00 97.69 84 LEU A CA 1
ATOM 658 C C . LEU A 1 84 ? -0.126 -8.568 4.370 1.00 97.69 84 LEU A C 1
ATOM 660 O O . LEU A 1 84 ? 1.056 -8.702 4.080 1.00 97.69 84 LEU A O 1
ATOM 664 N N . LEU A 1 85 ? -0.996 -9.581 4.335 1.00 96.81 85 LEU A N 1
ATOM 665 C CA . LEU A 1 85 ? -0.653 -10.910 3.820 1.00 96.81 85 LEU A CA 1
ATOM 666 C C . LEU A 1 85 ? -0.312 -10.844 2.329 1.00 96.81 85 LEU A C 1
ATOM 668 O O . LEU A 1 85 ? 0.759 -11.298 1.945 1.00 96.81 85 LEU A O 1
ATOM 672 N N . ASP A 1 86 ? -1.161 -10.197 1.527 1.00 96.69 86 ASP A N 1
ATOM 673 C CA . ASP A 1 86 ? -0.930 -10.024 0.090 1.00 96.69 86 ASP A CA 1
ATOM 674 C C . ASP A 1 86 ? 0.369 -9.254 -0.196 1.00 96.69 86 ASP A C 1
ATOM 676 O O . ASP A 1 86 ? 1.051 -9.562 -1.166 1.00 96.69 86 ASP A O 1
ATOM 680 N N . LEU A 1 87 ? 0.739 -8.269 0.633 1.00 97.12 87 LEU A N 1
ATOM 681 C CA . LEU A 1 87 ? 2.016 -7.553 0.509 1.00 97.12 87 LEU A CA 1
ATOM 682 C C . LEU A 1 87 ? 3.224 -8.451 0.796 1.00 97.12 87 LEU A C 1
ATOM 684 O O . LEU A 1 87 ? 4.241 -8.335 0.120 1.00 97.12 87 LEU A O 1
ATOM 688 N N . GLU A 1 88 ? 3.128 -9.348 1.775 1.00 95.69 88 GLU A N 1
ATOM 689 C CA . GLU A 1 88 ? 4.210 -10.291 2.090 1.00 95.69 88 GLU A CA 1
ATOM 690 C C . GLU A 1 88 ? 4.410 -11.352 0.998 1.00 95.69 88 GLU A C 1
ATOM 692 O O . GLU A 1 88 ? 5.465 -11.977 0.961 1.00 95.69 88 GLU A O 1
ATOM 697 N N . GLU A 1 89 ? 3.447 -11.519 0.085 1.00 95.12 89 GLU A N 1
ATOM 698 C CA . GLU A 1 89 ? 3.552 -12.353 -1.122 1.00 95.12 89 GLU A CA 1
ATOM 699 C C . GLU A 1 89 ? 4.164 -11.615 -2.331 1.00 95.12 89 GLU A C 1
ATOM 701 O O . GLU A 1 89 ? 4.230 -12.165 -3.430 1.00 95.12 89 GLU A O 1
ATOM 706 N N . MET A 1 90 ? 4.641 -10.379 -2.149 1.00 95.88 90 MET A N 1
ATOM 707 C CA . MET A 1 90 ? 5.247 -9.564 -3.207 1.00 95.88 90 MET A CA 1
ATOM 708 C C . MET A 1 90 ? 6.760 -9.415 -3.018 1.00 95.88 90 MET A C 1
ATOM 710 O O . MET A 1 90 ? 7.290 -9.511 -1.911 1.00 95.88 90 MET A O 1
ATOM 714 N N . ASN A 1 91 ? 7.449 -9.091 -4.109 1.00 95.75 91 ASN A N 1
ATOM 715 C CA . ASN A 1 91 ? 8.835 -8.643 -4.124 1.00 95.75 91 ASN A CA 1
ATOM 716 C C . ASN A 1 91 ? 8.940 -7.167 -4.507 1.00 95.75 91 ASN A C 1
ATOM 718 O O . ASN A 1 91 ? 8.043 -6.580 -5.113 1.00 95.75 91 ASN A O 1
ATOM 722 N N . VAL A 1 92 ? 10.077 -6.561 -4.170 1.00 95.12 92 VAL A N 1
ATOM 723 C CA . VAL A 1 92 ? 10.419 -5.211 -4.621 1.00 95.12 92 VAL A CA 1
ATOM 724 C C . VAL A 1 92 ? 11.129 -5.302 -5.966 1.00 95.12 92 VAL A C 1
ATOM 726 O O . VAL A 1 92 ? 12.146 -5.983 -6.092 1.00 95.12 92 VAL A O 1
ATOM 729 N N . CYS A 1 93 ? 10.627 -4.565 -6.956 1.00 94.69 93 CYS A N 1
ATOM 730 C CA . CYS A 1 93 ? 11.229 -4.489 -8.282 1.00 94.69 93 CYS A CA 1
ATOM 731 C C . CYS A 1 93 ? 12.673 -3.972 -8.190 1.00 94.69 93 CYS A C 1
ATOM 733 O O . CYS A 1 93 ? 12.9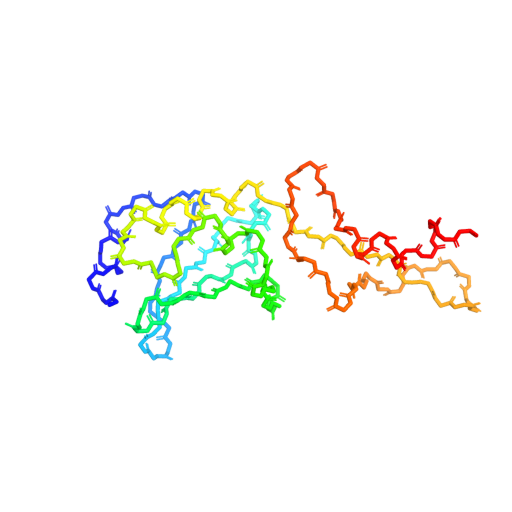22 -2.855 -7.709 1.00 94.69 93 CYS A O 1
ATOM 735 N N . GLN A 1 94 ? 13.613 -4.763 -8.708 1.00 91.31 94 GLN A N 1
ATOM 736 C CA . GLN A 1 94 ? 15.047 -4.458 -8.692 1.00 91.31 94 GLN A CA 1
ATOM 737 C C . GLN A 1 94 ? 15.441 -3.348 -9.681 1.00 91.31 94 GLN A C 1
ATOM 739 O O . GLN A 1 94 ? 16.538 -2.797 -9.599 1.00 91.31 94 GLN A O 1
ATOM 744 N N . GLY A 1 95 ? 14.535 -2.972 -10.590 1.00 90.94 95 GLY A N 1
ATOM 745 C CA . GLY A 1 95 ? 14.804 -1.972 -11.618 1.00 90.94 95 GLY A CA 1
ATOM 746 C C . GLY A 1 95 ? 15.655 -2.525 -12.762 1.00 90.94 95 GLY A C 1
ATOM 747 O O . GLY A 1 95 ? 15.587 -3.709 -13.085 1.00 90.94 95 GLY A O 1
ATOM 748 N N . TYR A 1 96 ? 16.431 -1.658 -13.403 1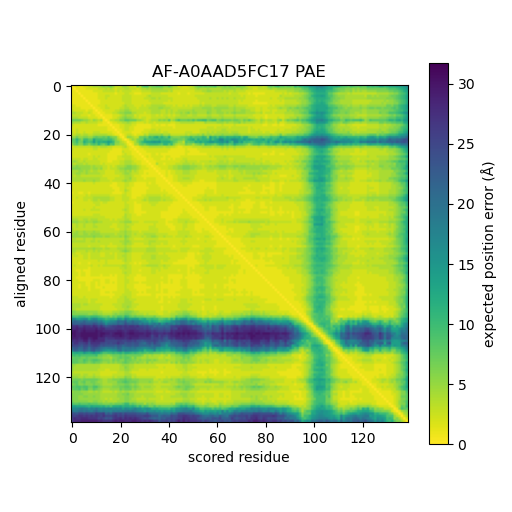.00 85.31 96 TYR A N 1
ATOM 749 C CA . TYR A 1 96 ? 17.353 -2.010 -14.478 1.00 85.31 96 TYR A CA 1
ATOM 750 C C . TYR A 1 96 ? 18.743 -1.425 -14.226 1.00 85.31 96 TYR A C 1
ATOM 752 O O . TYR A 1 96 ? 18.916 -0.448 -13.491 1.00 85.31 96 TYR A O 1
ATOM 760 N N . GLN A 1 97 ? 19.752 -2.033 -14.849 1.00 79.62 97 GLN A N 1
ATOM 761 C CA . GLN A 1 97 ? 21.122 -1.535 -14.793 1.00 79.62 97 GLN A CA 1
ATOM 762 C C . GLN A 1 97 ? 21.297 -0.418 -15.823 1.00 79.62 97 GLN A C 1
ATOM 764 O O . GLN A 1 97 ? 21.155 -0.645 -17.023 1.00 79.62 97 GLN A O 1
ATOM 769 N N . SER A 1 98 ? 21.600 0.794 -15.357 1.00 66.19 98 SER A N 1
ATOM 770 C CA . SER A 1 98 ? 21.946 1.910 -16.235 1.00 66.19 98 SER A CA 1
ATOM 771 C C . SER A 1 98 ? 23.459 1.940 -16.447 1.00 66.19 98 SER A C 1
ATOM 773 O O . SER A 1 98 ? 24.216 2.086 -15.487 1.00 66.19 98 SER A O 1
ATOM 775 N N . PHE A 1 99 ? 23.898 1.832 -17.702 1.00 63.31 99 PHE A N 1
ATOM 776 C CA . PHE A 1 99 ? 25.291 2.043 -18.102 1.00 63.31 99 PHE A CA 1
ATOM 777 C C . PHE A 1 99 ? 25.392 3.361 -18.872 1.00 63.31 99 PHE A C 1
ATOM 779 O O . PHE A 1 99 ? 24.560 3.635 -19.738 1.00 63.31 99 PHE A O 1
ATOM 786 N N . GLU A 1 100 ? 26.395 4.189 -18.580 1.00 55.03 100 GLU A N 1
ATOM 787 C CA . GLU A 1 100 ? 26.675 5.345 -19.432 1.00 55.03 100 GLU A CA 1
ATOM 788 C C . GLU A 1 100 ? 27.232 4.881 -20.782 1.00 55.03 100 GLU A C 1
ATOM 790 O O . GLU A 1 100 ? 28.072 3.984 -20.852 1.00 55.03 100 GLU A O 1
ATOM 795 N N . ALA A 1 101 ? 26.804 5.535 -21.864 1.00 53.62 101 ALA A N 1
ATOM 796 C CA . ALA A 1 101 ? 27.142 5.173 -23.242 1.00 53.62 101 ALA A CA 1
ATOM 797 C C . ALA A 1 101 ? 28.648 5.241 -23.594 1.00 53.62 101 ALA A C 1
ATOM 799 O O . ALA A 1 101 ? 29.006 4.897 -24.715 1.00 53.62 101 ALA A O 1
ATOM 800 N N . ASN A 1 102 ? 29.530 5.679 -22.683 1.00 52.19 102 ASN A N 1
ATOM 801 C CA . ASN A 1 102 ? 30.928 5.999 -22.998 1.00 52.19 102 ASN A CA 1
ATOM 802 C C . ASN A 1 102 ? 31.991 5.558 -21.974 1.00 52.19 102 ASN A C 1
ATOM 804 O O . ASN A 1 102 ? 33.150 5.945 -22.125 1.00 52.19 102 ASN A O 1
ATOM 808 N N . SER A 1 103 ? 31.682 4.746 -20.963 1.00 49.44 103 SER A N 1
ATOM 809 C CA . SER A 1 103 ? 32.705 4.322 -19.998 1.00 49.44 103 SER A CA 1
ATOM 810 C C . SER A 1 103 ? 32.660 2.825 -19.723 1.00 49.44 103 SER A C 1
ATOM 812 O O . SER A 1 103 ? 31.621 2.181 -19.601 1.00 49.44 103 SER A O 1
ATOM 814 N N . GLN A 1 104 ? 33.851 2.239 -19.718 1.00 54.53 104 GLN A N 1
ATOM 815 C CA . GLN A 1 104 ? 34.071 0.823 -19.509 1.00 54.53 104 GLN A CA 1
ATOM 816 C C . GLN A 1 104 ? 33.513 0.387 -18.143 1.00 54.53 10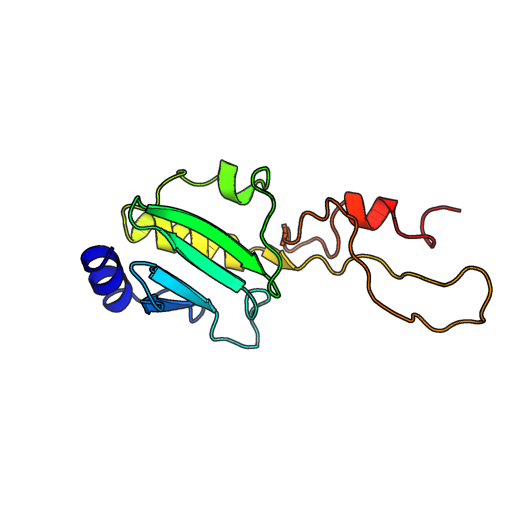4 GLN A C 1
ATOM 818 O O . GLN A 1 104 ? 34.092 0.690 -17.111 1.00 54.53 104 GLN A O 1
ATOM 823 N N . ARG A 1 105 ? 32.441 -0.412 -18.185 1.00 57.00 105 ARG A N 1
ATOM 824 C CA . ARG A 1 105 ? 32.166 -1.552 -17.288 1.00 57.00 105 ARG A CA 1
ATOM 825 C C . ARG A 1 105 ? 32.137 -1.291 -15.773 1.00 57.00 105 ARG A C 1
ATOM 827 O O . ARG A 1 105 ? 32.679 -2.097 -15.023 1.00 57.00 105 ARG A O 1
ATOM 834 N N . GLU A 1 106 ? 31.388 -0.295 -15.316 1.00 53.09 106 GLU A N 1
ATOM 835 C CA . GLU A 1 106 ? 30.874 -0.292 -13.938 1.00 53.09 106 GLU A CA 1
ATOM 836 C C . GLU A 1 106 ? 29.368 0.041 -13.949 1.00 53.09 106 GLU A C 1
ATOM 838 O O . GLU A 1 106 ? 28.979 1.035 -14.566 1.00 53.09 106 GLU A O 1
ATOM 843 N N . PRO A 1 107 ? 28.484 -0.776 -13.334 1.00 53.22 107 PRO A N 1
ATOM 844 C CA . PRO A 1 107 ? 27.095 -0.384 -13.112 1.00 53.22 107 PRO A CA 1
ATOM 845 C C . PRO A 1 107 ? 27.088 0.748 -12.080 1.00 53.22 107 PRO A C 1
ATOM 847 O O . PRO A 1 107 ? 27.353 0.515 -10.903 1.00 53.22 107 PRO A O 1
ATOM 850 N N . LEU A 1 108 ? 26.833 1.980 -12.520 1.00 58.53 108 LEU A N 1
ATOM 851 C CA . LEU A 1 108 ? 26.967 3.153 -11.651 1.00 58.53 108 LEU A CA 1
ATOM 852 C C . LEU A 1 108 ? 25.759 3.334 -10.715 1.00 58.53 108 LEU A C 1
ATOM 854 O O . LEU A 1 108 ? 25.944 3.788 -9.589 1.00 58.53 108 LEU A O 1
ATOM 858 N N . LEU A 1 109 ? 24.544 2.950 -11.134 1.00 64.81 109 LEU A N 1
ATOM 859 C CA . LEU A 1 109 ? 23.330 2.950 -10.303 1.00 64.81 109 LEU A CA 1
ATOM 860 C C . LEU A 1 109 ? 22.268 1.969 -10.835 1.00 64.81 109 LEU A C 1
ATOM 862 O O . LEU A 1 109 ? 22.016 1.908 -12.041 1.00 64.81 109 LEU A O 1
ATOM 866 N N . CYS A 1 110 ? 21.579 1.264 -9.929 1.00 70.31 110 CYS A N 1
ATOM 867 C CA . CYS A 1 110 ? 20.290 0.646 -10.246 1.00 70.31 110 CYS A CA 1
ATOM 868 C C . CYS A 1 110 ? 19.244 1.755 -10.411 1.00 70.31 110 CYS A C 1
ATOM 870 O O . CYS A 1 110 ? 18.991 2.520 -9.478 1.00 70.31 110 CYS A O 1
ATOM 872 N N . ALA A 1 111 ? 18.651 1.847 -11.600 1.00 82.94 111 ALA A N 1
ATOM 873 C CA . ALA A 1 111 ? 17.608 2.813 -11.923 1.00 82.94 111 ALA A CA 1
ATOM 874 C C . ALA A 1 111 ? 16.245 2.116 -12.028 1.00 82.94 111 ALA A C 1
ATOM 876 O O . ALA A 1 111 ? 16.155 0.910 -12.245 1.00 82.94 111 ALA A O 1
ATOM 877 N N . ARG A 1 112 ? 15.159 2.879 -11.887 1.00 88.94 112 ARG A N 1
ATOM 878 C CA . ARG A 1 112 ? 13.790 2.403 -12.128 1.00 88.94 112 ARG A CA 1
ATOM 879 C C . ARG A 1 112 ? 13.167 3.201 -13.261 1.00 88.94 112 ARG A C 1
ATOM 881 O O . ARG A 1 112 ? 13.390 4.405 -13.365 1.00 88.94 112 ARG A O 1
ATOM 888 N N . ALA A 1 113 ? 12.375 2.529 -14.092 1.00 89.56 113 ALA A N 1
ATOM 889 C CA . ALA A 1 113 ? 11.586 3.191 -15.119 1.00 89.56 113 ALA A CA 1
ATOM 890 C C . ALA A 1 113 ? 10.592 4.172 -14.475 1.00 89.56 113 ALA A C 1
ATOM 892 O O . ALA A 1 113 ? 10.135 3.951 -13.352 1.00 89.56 113 ALA A O 1
ATOM 893 N N . ALA A 1 114 ? 10.208 5.223 -15.204 1.00 87.38 114 ALA A N 1
ATOM 894 C CA . ALA A 1 114 ? 9.286 6.248 -14.700 1.00 87.38 114 ALA A CA 1
ATOM 895 C C . ALA A 1 114 ? 7.927 5.680 -14.240 1.00 87.38 114 ALA A C 1
ATOM 897 O O . ALA A 1 114 ? 7.304 6.229 -13.338 1.00 87.38 114 ALA A O 1
ATOM 898 N N . LEU A 1 115 ? 7.488 4.571 -14.843 1.00 90.25 115 LEU A N 1
ATOM 899 C CA . LEU A 1 115 ? 6.257 3.848 -14.502 1.00 90.25 115 LEU A CA 1
ATOM 900 C C . LEU A 1 115 ? 6.554 2.462 -13.909 1.00 90.25 115 LEU A C 1
ATOM 902 O O . LEU A 1 115 ? 5.829 1.503 -14.162 1.00 90.25 115 LEU A O 1
ATOM 906 N N . CYS A 1 116 ? 7.654 2.332 -13.164 1.00 93.44 116 CYS A N 1
ATOM 907 C CA . CYS A 1 116 ? 7.956 1.115 -12.420 1.00 93.44 116 CYS A CA 1
ATOM 908 C C . CYS A 1 116 ? 6.781 0.749 -11.503 1.00 93.44 116 CYS A C 1
ATOM 910 O O . CYS A 1 116 ? 6.277 1.597 -10.767 1.00 93.44 116 CYS A O 1
ATOM 912 N N . GLN A 1 117 ? 6.378 -0.523 -11.516 1.00 94.69 117 GLN A N 1
ATOM 913 C CA . GLN A 1 117 ? 5.296 -1.008 -10.655 1.00 94.69 117 GLN A CA 1
ATOM 914 C C . GLN A 1 117 ? 5.694 -1.068 -9.174 1.00 94.69 117 GLN A C 1
ATOM 916 O O . GLN A 1 117 ? 4.819 -1.114 -8.320 1.00 94.69 117 GLN A O 1
ATOM 921 N N . LEU A 1 118 ? 6.996 -0.967 -8.873 1.00 95.12 118 LEU A N 1
ATOM 922 C CA . LEU A 1 118 ? 7.613 -0.931 -7.541 1.00 95.12 118 LEU A CA 1
ATOM 923 C C . LEU A 1 118 ? 7.508 -2.244 -6.758 1.00 95.12 118 LEU A C 1
ATOM 925 O O . LEU A 1 118 ? 8.526 -2.738 -6.277 1.00 95.12 118 LEU A O 1
ATOM 929 N N . LEU A 1 119 ? 6.312 -2.813 -6.689 1.00 96.81 119 LEU A N 1
ATOM 930 C CA . LEU A 1 119 ? 6.042 -4.162 -6.224 1.00 96.81 119 LEU A CA 1
ATOM 931 C C . LEU A 1 119 ? 5.774 -5.065 -7.427 1.00 96.81 119 LEU A C 1
ATOM 933 O O . LEU A 1 119 ?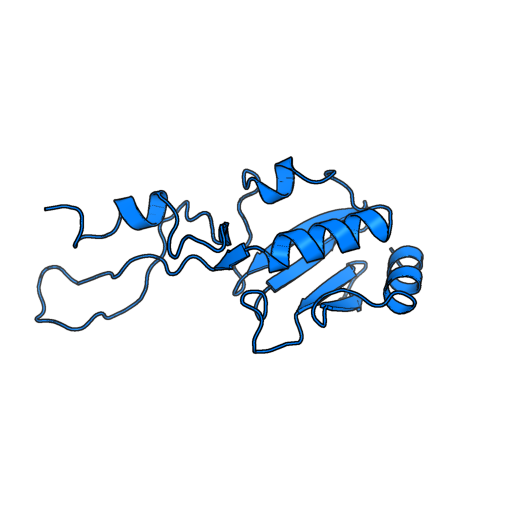 5.180 -4.641 -8.414 1.00 96.81 119 LEU A O 1
ATOM 937 N N . VAL A 1 120 ? 6.248 -6.300 -7.349 1.00 96.50 120 VAL A N 1
ATOM 938 C CA . VAL A 1 120 ? 6.075 -7.337 -8.372 1.00 96.50 120 VAL A CA 1
ATOM 939 C C . VAL A 1 120 ? 5.718 -8.661 -7.698 1.00 96.50 120 VAL A C 1
ATOM 941 O O . VAL A 1 120 ? 5.971 -8.805 -6.496 1.00 96.50 120 VAL A O 1
ATOM 944 N N . PRO A 1 121 ? 5.107 -9.614 -8.418 1.00 94.94 121 PRO A N 1
ATOM 945 C CA . PRO A 1 121 ? 4.917 -10.971 -7.916 1.00 94.94 121 PRO A CA 1
ATOM 946 C C . PRO A 1 121 ? 6.220 -11.588 -7.386 1.00 94.94 121 PRO A C 1
ATOM 948 O O . PRO A 1 121 ? 7.313 -11.245 -7.832 1.00 94.94 121 PRO A O 1
ATOM 951 N N . GLN A 1 122 ? 6.119 -12.493 -6.412 1.00 92.38 122 GLN A N 1
ATOM 952 C CA . GLN A 1 122 ? 7.286 -13.110 -5.767 1.00 92.38 122 GLN A CA 1
ATOM 953 C C . GLN A 1 122 ? 8.184 -13.935 -6.703 1.00 92.38 122 GLN A C 1
ATOM 955 O O . GLN A 1 122 ? 9.348 -14.172 -6.385 1.00 92.38 122 GLN A O 1
ATOM 960 N N . ASP A 1 123 ? 7.656 -14.391 -7.834 1.00 92.00 123 ASP A N 1
ATOM 961 C CA . ASP A 1 123 ? 8.384 -15.112 -8.878 1.00 92.00 123 ASP A CA 1
ATOM 962 C C . ASP A 1 123 ? 9.059 -14.184 -9.903 1.00 92.00 123 ASP A C 1
ATOM 964 O O . ASP A 1 123 ? 9.758 -14.661 -10.798 1.00 92.00 123 ASP A O 1
ATOM 968 N N . GLU A 1 124 ? 8.909 -12.867 -9.746 1.00 93.50 124 GLU A N 1
ATOM 969 C CA . GLU A 1 124 ? 9.512 -11.853 -10.601 1.00 93.50 124 GLU A CA 1
ATOM 970 C C . GLU A 1 124 ? 10.529 -10.988 -9.840 1.00 93.50 124 GLU A C 1
ATOM 972 O O . GLU A 1 124 ? 10.288 -10.507 -8.731 1.00 93.50 124 GLU A O 1
ATOM 977 N N . ASP A 1 125 ? 11.664 -10.709 -10.484 1.00 89.69 125 ASP A N 1
ATOM 978 C CA . ASP A 1 125 ? 12.670 -9.773 -9.964 1.00 89.69 125 ASP A CA 1
ATOM 979 C C . ASP A 1 125 ? 12.421 -8.327 -10.430 1.00 89.69 125 ASP A C 1
ATOM 981 O O . ASP A 1 125 ? 12.908 -7.357 -9.837 1.00 89.69 125 ASP A O 1
ATOM 985 N N . CYS A 1 126 ? 11.703 -8.148 -11.541 1.00 93.25 126 CYS A N 1
ATOM 986 C CA . CYS A 1 126 ? 11.617 -6.870 -12.237 1.00 93.25 126 CYS A CA 1
ATOM 987 C C . CYS A 1 126 ? 10.332 -6.756 -13.059 1.00 93.25 126 CYS A C 1
ATOM 989 O O . CYS A 1 126 ? 10.018 -7.656 -13.828 1.00 93.25 126 CYS A O 1
ATOM 991 N N . CYS A 1 127 ? 9.634 -5.621 -12.960 1.00 93.75 127 CYS A N 1
ATOM 992 C CA . CYS A 1 127 ? 8.413 -5.373 -13.730 1.00 93.75 127 CYS A CA 1
ATOM 993 C C . CYS A 1 127 ? 8.715 -5.101 -15.213 1.00 93.75 127 CYS A C 1
ATOM 995 O O . CYS A 1 127 ? 9.763 -4.532 -15.536 1.00 93.75 127 CYS A O 1
ATOM 997 N N . GLU A 1 128 ? 7.743 -5.354 -16.092 1.00 92.56 128 GLU A N 1
ATOM 998 C CA . GLU A 1 128 ? 7.835 -5.144 -17.549 1.00 92.56 128 GLU A CA 1
ATOM 999 C C . GLU A 1 128 ? 8.441 -3.786 -17.944 1.00 92.56 128 GLU A C 1
ATOM 1001 O O . GLU A 1 128 ? 9.349 -3.710 -18.766 1.00 92.56 128 GLU A O 1
ATOM 1006 N N . LYS A 1 129 ? 8.009 -2.695 -17.297 1.00 92.06 129 LYS A N 1
ATOM 1007 C CA . LYS A 1 129 ? 8.481 -1.333 -17.611 1.00 92.06 129 LYS A CA 1
ATOM 1008 C C . LYS A 1 129 ? 9.975 -1.141 -17.360 1.00 92.06 129 LYS A C 1
ATOM 1010 O O . LYS A 1 129 ? 10.633 -0.408 -18.088 1.00 92.06 129 LYS A O 1
ATOM 1015 N N . CYS A 1 130 ? 10.513 -1.783 -16.329 1.00 91.75 130 CYS A N 1
ATOM 1016 C CA . CYS A 1 130 ? 11.945 -1.752 -16.050 1.00 91.75 130 CYS A CA 1
ATOM 1017 C C . CYS A 1 130 ? 12.710 -2.722 -16.960 1.00 91.75 130 CYS A C 1
ATOM 1019 O O . CYS A 1 130 ? 13.821 -2.396 -17.365 1.00 91.75 130 CYS A O 1
ATOM 1021 N N . GLN A 1 131 ? 12.114 -3.858 -17.338 1.00 90.31 131 GLN A N 1
ATOM 1022 C CA . GLN A 1 131 ? 12.704 -4.769 -18.322 1.00 90.31 131 GLN A CA 1
ATOM 1023 C C . GLN A 1 131 ? 12.868 -4.088 -19.694 1.00 90.31 131 GLN A C 1
ATOM 1025 O O . GLN A 1 131 ? 13.937 -4.184 -20.291 1.00 90.31 131 GLN A O 1
ATOM 1030 N N . GLU A 1 132 ? 11.864 -3.327 -20.147 1.00 88.81 132 GLU A N 1
ATOM 1031 C CA . GLU A 1 132 ? 11.894 -2.535 -21.392 1.00 88.81 132 GLU A CA 1
ATOM 1032 C C . GLU A 1 132 ? 13.013 -1.477 -21.409 1.00 88.81 132 GLU A C 1
ATOM 1034 O O . GLU A 1 132 ? 13.545 -1.147 -22.466 1.00 88.81 132 GLU A O 1
ATOM 1039 N N . CYS A 1 133 ? 13.378 -0.929 -20.246 1.00 83.12 133 CYS A N 1
ATOM 1040 C CA . CYS A 1 133 ? 14.443 0.068 -20.119 1.00 83.12 133 CYS A CA 1
ATOM 1041 C C . CYS A 1 133 ? 15.846 -0.540 -19.984 1.00 83.12 133 CYS A C 1
ATOM 1043 O O . CYS A 1 133 ? 16.815 0.215 -19.914 1.00 83.12 133 CYS A O 1
ATOM 1045 N N . ASN A 1 134 ? 15.979 -1.868 -19.906 1.00 75.62 134 ASN A N 1
ATOM 1046 C CA . ASN A 1 134 ? 17.272 -2.503 -19.689 1.00 75.62 134 ASN A CA 1
ATOM 1047 C C . ASN A 1 134 ? 18.096 -2.534 -20.994 1.00 75.62 134 ASN A C 1
ATOM 1049 O O . ASN A 1 134 ? 17.770 -3.311 -21.896 1.00 75.62 134 ASN A O 1
ATOM 1053 N N . PRO A 1 135 ? 19.206 -1.774 -21.086 1.00 64.81 135 PRO A N 1
ATOM 1054 C CA . PRO A 1 135 ? 20.012 -1.695 -22.303 1.00 64.81 135 PRO A CA 1
ATOM 1055 C C . PRO A 1 135 ? 20.651 -3.035 -22.698 1.00 64.81 135 PRO A C 1
ATOM 1057 O O . PRO A 1 135 ? 21.034 -3.214 -23.848 1.00 64.81 135 PRO A O 1
ATOM 1060 N N . LEU A 1 136 ? 20.763 -3.992 -21.766 1.00 61.50 136 LEU A N 1
ATOM 1061 C CA . LEU A 1 136 ? 21.289 -5.334 -22.041 1.00 61.50 136 LEU A CA 1
ATOM 1062 C C . LEU A 1 136 ? 20.280 -6.254 -22.750 1.00 61.50 136 LEU A C 1
ATOM 1064 O O . LEU A 1 136 ? 20.682 -7.274 -23.303 1.00 61.50 136 LEU A O 1
ATOM 1068 N N . LEU A 1 137 ? 18.986 -5.918 -22.718 1.00 56.53 137 LEU A N 1
ATOM 1069 C CA . LEU A 1 137 ? 17.919 -6.660 -23.403 1.00 56.53 137 LEU A CA 1
ATOM 1070 C C . LEU A 1 137 ? 17.518 -6.003 -24.731 1.00 56.53 137 LEU A C 1
ATOM 1072 O O . LEU A 1 137 ? 16.970 -6.668 -25.607 1.00 56.53 137 LEU A O 1
ATOM 1076 N N . THR A 1 138 ? 17.825 -4.718 -24.907 1.00 53.56 138 THR A N 1
ATOM 1077 C CA . THR A 1 138 ? 17.613 -3.974 -26.151 1.00 53.56 138 THR A CA 1
ATOM 1078 C C . THR A 1 138 ? 18.894 -4.002 -26.991 1.00 53.56 138 THR A C 1
ATOM 1080 O O . THR A 1 138 ? 19.692 -3.066 -26.952 1.00 53.56 138 THR A O 1
ATOM 1083 N N . SER A 1 139 ? 19.126 -5.121 -27.684 1.00 45.31 139 SER A N 1
ATOM 1084 C CA . SER A 1 139 ? 20.186 -5.263 -28.703 1.00 45.31 139 SER A CA 1
ATOM 1085 C C . SER A 1 139 ? 19.807 -4.565 -30.003 1.00 45.31 139 SER A C 1
ATOM 1087 O O . SER A 1 139 ? 18.647 -4.759 -30.431 1.00 45.31 139 SER A O 1
#

Nearest PDB structures (foldseek):
  5xu6-assembly4_D  TM=5.337E-01  e=1.612E+00  Cryptococcus neoformans H99
  5d4c-assembly2_M  TM=5.316E-01  e=5.086E+00  Thermus thermophilus HB8
  5vo8-assembly1_C  TM=3.858E-01  e=2.364E+00  Thermus thermophilus HB8

Mean predicted aligned error: 6.11 Å

Foldseek 3Di:
DVVQLVVLVVDDAPQQWHWDDDPPNKIKIARCDPPQLCNQKIWIAHPQQAIWIDGVNHTADCPAVLVVVADRGDPHPVRVRVSSVVQSQKHFAQAEQDDDPDDPDDSPDRDHAPNFNRIDGPVDNHDPRRVVVHVVNVD

Sequence (139 aa):
LLELLTSLRRTILPAHWVGVMANGPILQLFQCSKLSPMADTVMQIEPDFVYQISVQNQPLLPTHAVYERHPARLTSVSQVVNLLLDLEEMNVCQGYQSFEANSQREPLLCARAALCQLLVPQDEDCCEKCQECNPLLTS